Protein AF-A0A0J1ASP8-F1 (afdb_monomer_lite)

Sequence (65 aa):
MSLPPLNPEKSASGIIVDPRTLERVVPASRRKDGSVRKEQKIRDGYVPQEDVGAFRGRRQIEADA

pLDDT: mean 88.33, std 8.89, range [56.34, 96.0]

Secondary structure (DSSP, 8-state):
-PPPPSS----TT--EE-TTT--EEE--EE-TTSPEEPPEE--TT---GGGSPPP--HHHHHHH-

Foldseek 3Di:
DDDDDPDADAAPVQWGQDPPPRFIKNPWDADPVRDIDHIDGDDPPDDDPSRDDDDDDPVRVVVVD

Organism: NCBI:txid879819

InterPro domains:
  IPR015362 WIBG, Mago-binding [PF09282] (23-48)
  IPR015362 WIBG, Mago-binding [SM01273] (22-48)
  IPR036348 WIBG, N-terminal domain superfamily [SSF101931] (18-48)
  IPR039333 Partner of Y14 and mago [PTHR22959] (16-59)

Radius of gyration: 15.97 Å; chains: 1; bounding box: 33×25×48 Å

Structure (mmCIF, N/CA/C/O backbone):
data_AF-A0A0J1ASP8-F1
#
_entry.id   AF-A0A0J1ASP8-F1
#
loop_
_atom_site.group_PDB
_atom_site.id
_atom_site.type_symbol
_atom_site.label_atom_id
_atom_site.label_alt_id
_atom_site.label_comp_id
_atom_site.label_asym_id
_atom_site.label_entity_id
_atom_site.label_seq_id
_atom_site.pdbx_PDB_ins_code
_atom_site.Cartn_x
_atom_site.Cartn_y
_atom_site.Cartn_z
_atom_site.occupancy
_atom_site.B_iso_or_equiv
_atom_site.auth_seq_id
_atom_site.auth_comp_id
_atom_site.auth_asym_id
_atom_site.auth_atom_id
_atom_site.pdbx_PDB_model_num
ATOM 1 N N . MET A 1 1 ? -17.809 -14.961 -12.249 1.00 56.34 1 MET A N 1
ATOM 2 C CA . MET A 1 1 ? -17.163 -13.952 -11.386 1.00 56.34 1 MET A CA 1
ATOM 3 C C . MET A 1 1 ? -16.241 -14.694 -10.432 1.00 56.34 1 MET A C 1
ATOM 5 O O . MET A 1 1 ? -16.744 -15.468 -9.627 1.00 56.34 1 MET A O 1
ATOM 9 N N . SER A 1 2 ? -14.922 -14.575 -10.587 1.00 69.31 2 SER A N 1
ATOM 10 C CA . SER A 1 2 ? -13.958 -15.164 -9.647 1.00 69.31 2 SER A CA 1
ATOM 11 C C . SER A 1 2 ? -14.098 -14.493 -8.280 1.00 69.31 2 SER A C 1
ATOM 13 O O . SER A 1 2 ? -14.303 -13.280 -8.218 1.00 69.31 2 SER A O 1
ATOM 15 N N . LEU A 1 3 ? -14.017 -15.263 -7.193 1.00 65.31 3 LEU A N 1
ATOM 16 C CA . LEU A 1 3 ? -14.016 -14.687 -5.848 1.00 65.31 3 LEU A CA 1
ATOM 17 C C . LEU A 1 3 ? -12.803 -13.748 -5.688 1.00 65.31 3 LEU A C 1
ATOM 19 O O . LEU A 1 3 ? -11.737 -14.059 -6.227 1.00 65.31 3 LEU A O 1
ATOM 23 N N . PRO A 1 4 ? -12.936 -12.620 -4.963 1.00 65.75 4 PRO A N 1
ATOM 24 C CA . PRO A 1 4 ? -11.787 -11.787 -4.631 1.00 65.75 4 PRO A CA 1
ATOM 25 C C . PRO A 1 4 ? -10.774 -12.602 -3.810 1.00 65.75 4 PRO A C 1
ATOM 27 O O . PRO A 1 4 ? -11.178 -13.467 -3.023 1.00 65.75 4 PRO A O 1
ATOM 30 N N . PRO A 1 5 ? -9.465 -12.362 -3.990 1.00 67.38 5 PRO A N 1
ATOM 31 C CA . PRO A 1 5 ? -8.436 -13.117 -3.291 1.00 67.38 5 PRO A CA 1
ATOM 32 C C . PRO A 1 5 ? -8.604 -12.976 -1.772 1.00 67.38 5 PRO A C 1
ATOM 34 O O . PRO A 1 5 ? -8.790 -11.877 -1.253 1.00 67.38 5 PRO A O 1
ATOM 37 N N . LEU A 1 6 ? -8.517 -14.107 -1.060 1.00 67.00 6 LEU A N 1
ATOM 38 C CA . LEU A 1 6 ? -8.635 -14.176 0.407 1.00 67.00 6 LEU A CA 1
ATOM 39 C C . LEU A 1 6 ? -7.569 -13.325 1.113 1.00 67.00 6 LEU A C 1
ATOM 41 O O . LEU A 1 6 ? -7.812 -12.795 2.193 1.00 67.00 6 LEU A O 1
ATOM 45 N N . ASN A 1 7 ? -6.410 -13.182 0.469 1.00 71.50 7 ASN A N 1
ATOM 46 C CA . ASN A 1 7 ? -5.333 -12.294 0.870 1.00 71.50 7 ASN A CA 1
ATOM 47 C C . ASN A 1 7 ? -5.089 -11.300 -0.271 1.00 71.50 7 ASN A C 1
ATOM 49 O O . ASN A 1 7 ? -4.485 -11.694 -1.271 1.00 71.50 7 ASN A O 1
ATOM 53 N N . PRO A 1 8 ? -5.566 -10.048 -0.166 1.00 76.62 8 PRO A N 1
ATOM 54 C CA . PRO A 1 8 ? -5.250 -9.036 -1.162 1.00 76.62 8 PRO A CA 1
ATOM 55 C C . PRO A 1 8 ? -3.739 -8.800 -1.192 1.00 76.62 8 PRO A C 1
ATOM 57 O O . PRO A 1 8 ? -3.079 -8.812 -0.145 1.00 76.62 8 PRO A O 1
ATOM 60 N N . GLU A 1 9 ? -3.196 -8.590 -2.390 1.00 83.38 9 GLU A N 1
ATOM 61 C CA . GLU A 1 9 ? -1.796 -8.212 -2.542 1.00 83.38 9 GLU A CA 1
ATOM 62 C C . GLU A 1 9 ? -1.535 -6.885 -1.826 1.00 83.38 9 GLU A C 1
ATOM 64 O O . GLU A 1 9 ? -2.345 -5.954 -1.872 1.00 83.38 9 GLU A O 1
ATOM 69 N N . LYS A 1 10 ? -0.409 -6.832 -1.116 1.00 88.19 10 LYS A N 1
ATOM 70 C CA . LYS A 1 10 ? 0.031 -5.670 -0.348 1.00 88.19 10 LYS A CA 1
ATOM 71 C C . LYS A 1 10 ? 1.203 -5.028 -1.066 1.00 88.19 10 LYS A C 1
ATOM 73 O O . LYS A 1 10 ? 2.130 -5.734 -1.458 1.00 88.19 10 LYS A O 1
ATOM 78 N N . SER A 1 11 ? 1.186 -3.704 -1.177 1.00 90.62 11 SER A N 1
ATOM 79 C CA . SER A 1 11 ? 2.381 -2.949 -1.559 1.00 90.62 11 SER A CA 1
ATOM 80 C C . SER A 1 11 ? 3.469 -3.055 -0.479 1.00 90.62 11 SER A C 1
ATOM 82 O O . SER A 1 11 ? 3.216 -3.547 0.628 1.00 90.62 11 SER A O 1
ATOM 84 N N . ALA A 1 12 ? 4.677 -2.560 -0.765 1.00 89.75 12 ALA A N 1
ATOM 85 C CA . ALA A 1 12 ? 5.771 -2.548 0.209 1.00 89.75 12 ALA A CA 1
ATOM 86 C C . ALA A 1 12 ? 5.419 -1.697 1.442 1.00 89.75 12 ALA A C 1
ATOM 88 O O . ALA A 1 12 ? 5.738 -2.065 2.572 1.00 89.75 12 ALA A O 1
ATOM 89 N N . SER A 1 13 ? 4.672 -0.614 1.229 1.00 88.62 13 SER A N 1
ATOM 90 C CA . SER A 1 13 ? 4.096 0.237 2.280 1.00 88.62 13 SER A CA 1
ATOM 91 C C . SER A 1 13 ? 2.872 -0.372 2.998 1.00 88.62 13 SER A C 1
ATOM 93 O O . SER A 1 13 ? 2.296 0.243 3.898 1.00 88.62 13 SER A O 1
ATOM 95 N N . GLY A 1 14 ? 2.457 -1.593 2.638 1.00 90.75 14 GLY A N 1
ATOM 96 C CA . GLY A 1 14 ? 1.345 -2.306 3.274 1.00 90.75 14 GLY A CA 1
ATOM 97 C C . GLY A 1 14 ? -0.048 -1.840 2.839 1.00 90.75 14 GLY A C 1
ATOM 98 O O . GLY A 1 14 ? -1.025 -2.120 3.538 1.00 90.75 14 GLY A O 1
ATOM 99 N N . ILE A 1 15 ? -0.147 -1.143 1.705 1.00 92.81 15 ILE A N 1
ATOM 100 C CA . ILE A 1 15 ? -1.404 -0.664 1.123 1.00 92.81 15 ILE A CA 1
ATOM 101 C C . ILE A 1 15 ? -2.101 -1.818 0.414 1.00 92.81 15 ILE A C 1
ATOM 103 O O . ILE A 1 15 ? -1.468 -2.565 -0.332 1.00 92.81 15 ILE A O 1
ATOM 107 N N . ILE A 1 16 ? -3.414 -1.920 0.608 1.00 92.62 16 ILE A N 1
ATOM 108 C CA . ILE A 1 16 ? -4.289 -2.821 -0.142 1.00 92.62 16 ILE A CA 1
ATOM 109 C C . ILE A 1 16 ? -5.371 -2.028 -0.868 1.00 92.62 16 ILE A C 1
ATOM 111 O O . ILE A 1 16 ? -5.702 -0.904 -0.484 1.00 92.62 16 ILE A O 1
ATOM 115 N N . VAL A 1 17 ? -5.946 -2.642 -1.898 1.00 90.62 17 VAL A N 1
ATOM 116 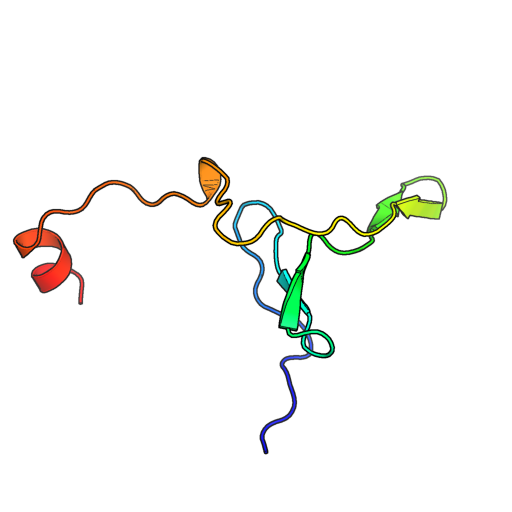C CA . VAL A 1 17 ? -7.225 -2.208 -2.463 1.00 90.62 17 VAL A CA 1
ATOM 117 C C . VAL A 1 17 ? -8.324 -3.000 -1.765 1.00 90.62 17 VAL A C 1
ATOM 119 O O . VAL A 1 17 ? -8.311 -4.232 -1.798 1.00 90.62 17 VAL A O 1
ATOM 122 N N . ASP A 1 18 ? -9.251 -2.311 -1.105 1.00 88.12 18 ASP A N 1
ATOM 123 C CA . ASP A 1 18 ? -10.384 -2.967 -0.454 1.00 88.12 18 ASP A CA 1
ATOM 124 C C . ASP A 1 18 ? -11.342 -3.530 -1.525 1.00 88.12 18 ASP A C 1
ATOM 126 O O . ASP A 1 18 ? -11.856 -2.770 -2.345 1.00 88.12 18 ASP A O 1
ATOM 130 N N . PRO A 1 19 ? -11.630 -4.845 -1.542 1.00 83.38 19 PRO A N 1
ATOM 131 C CA . PRO A 1 19 ? -12.496 -5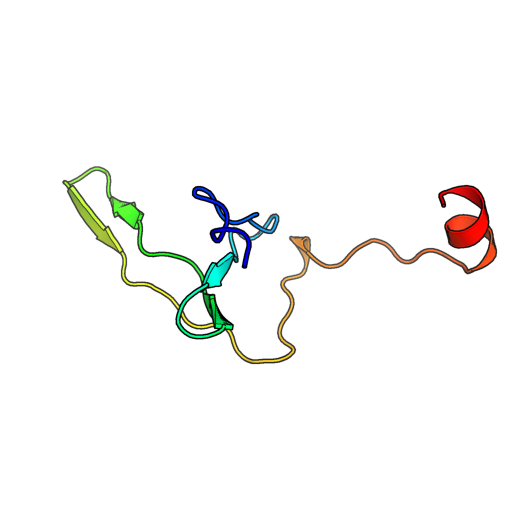.453 -2.552 1.00 83.38 19 PRO A CA 1
ATOM 132 C C . PRO A 1 19 ? -13.955 -4.975 -2.501 1.00 83.38 19 PRO A C 1
ATOM 134 O O . PRO A 1 19 ? -14.698 -5.218 -3.450 1.00 83.38 19 PRO A O 1
ATOM 137 N N . ARG A 1 20 ? -14.398 -4.348 -1.402 1.00 86.31 20 ARG A N 1
ATOM 138 C CA . ARG A 1 20 ? -15.782 -3.869 -1.250 1.00 86.31 20 ARG A CA 1
ATOM 139 C C . ARG A 1 20 ? -15.955 -2.432 -1.711 1.00 86.31 20 ARG A C 1
ATOM 141 O O . ARG A 1 20 ? -16.934 -2.124 -2.382 1.00 86.31 20 ARG A O 1
ATOM 148 N N . THR A 1 21 ? -15.035 -1.563 -1.307 1.00 87.56 21 THR A N 1
ATOM 149 C CA . THR A 1 21 ? -15.101 -0.121 -1.582 1.00 87.56 21 THR A CA 1
ATOM 150 C C . THR A 1 21 ? -14.263 0.292 -2.787 1.00 87.56 21 THR A C 1
ATOM 152 O O . THR A 1 21 ? -14.478 1.372 -3.323 1.00 87.56 21 THR A O 1
ATOM 155 N N . LEU A 1 22 ? -13.335 -0.568 -3.229 1.00 86.19 22 LEU A N 1
ATOM 156 C CA . LEU A 1 22 ? -12.316 -0.290 -4.247 1.00 86.19 22 LEU A CA 1
ATOM 157 C C . LEU A 1 22 ? -11.377 0.869 -3.874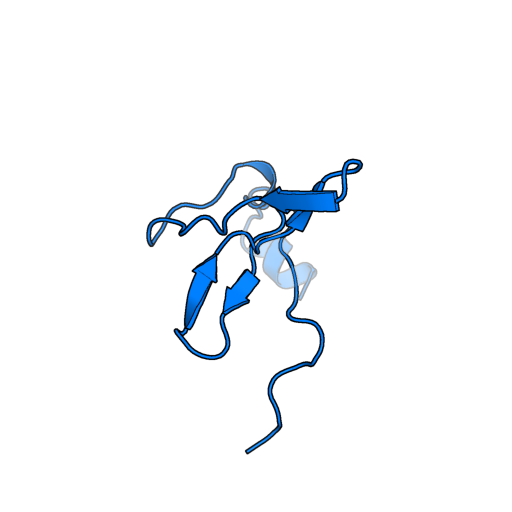 1.00 86.19 22 LEU A C 1
ATOM 159 O O . LEU A 1 22 ? -10.640 1.373 -4.720 1.00 86.19 22 LEU A O 1
ATOM 163 N N . GLU A 1 23 ? -11.367 1.273 -2.603 1.00 91.06 23 GLU A N 1
ATOM 164 C CA . GLU A 1 23 ? -10.486 2.315 -2.090 1.00 91.06 23 GLU A CA 1
ATOM 165 C C . GLU A 1 23 ? -9.110 1.745 -1.719 1.00 91.06 23 GLU A C 1
ATOM 167 O O . GLU A 1 23 ? -8.960 0.574 -1.358 1.00 91.06 23 GLU A O 1
ATOM 172 N N . ARG A 1 24 ? -8.086 2.604 -1.765 1.00 93.75 24 ARG A N 1
ATOM 173 C CA . ARG A 1 24 ? -6.741 2.275 -1.279 1.00 93.75 24 ARG A CA 1
ATOM 174 C C . ARG A 1 24 ? -6.652 2.557 0.216 1.00 93.75 24 ARG A C 1
ATOM 176 O O . ARG A 1 24 ? -6.832 3.698 0.649 1.00 93.75 24 ARG A O 1
ATOM 183 N N . VAL A 1 25 ? -6.338 1.531 1.000 1.00 94.19 25 VAL A N 1
ATOM 184 C CA . VAL A 1 25 ? -6.313 1.617 2.466 1.00 94.19 25 VAL A CA 1
ATOM 185 C C . VAL A 1 25 ? -5.112 0.894 3.069 1.00 94.19 25 VAL A C 1
ATOM 187 O O . VAL A 1 25 ? -4.635 -0.111 2.541 1.00 94.19 25 VAL A O 1
ATOM 190 N N . VAL A 1 26 ? -4.639 1.385 4.215 1.00 93.69 26 VAL A N 1
ATOM 191 C CA . VAL A 1 26 ? -3.803 0.603 5.135 1.00 93.69 26 VAL A CA 1
ATOM 192 C C . VAL A 1 26 ? -4.740 -0.114 6.110 1.00 93.69 26 VAL A C 1
ATOM 194 O O . VAL A 1 26 ? -5.416 0.571 6.888 1.00 93.69 26 VAL A O 1
ATOM 197 N N . PRO A 1 27 ? -4.793 -1.458 6.103 1.00 93.00 27 PRO A N 1
ATOM 198 C CA . PRO A 1 27 ? -5.805 -2.207 6.835 1.00 93.00 27 PRO A CA 1
ATOM 199 C C . PRO A 1 27 ? -5.634 -2.092 8.352 1.00 93.00 27 PRO A C 1
ATOM 201 O O . PRO A 1 27 ? -4.527 -1.932 8.878 1.00 93.00 27 PRO A O 1
ATOM 204 N N . ALA A 1 28 ? -6.747 -2.238 9.073 1.00 94.00 28 ALA A N 1
ATOM 205 C CA . ALA A 1 28 ? -6.730 -2.323 10.527 1.00 94.00 28 ALA A CA 1
ATOM 206 C C . ALA A 1 28 ? -5.834 -3.480 11.008 1.00 94.00 28 ALA A C 1
ATOM 208 O O . ALA A 1 28 ? -5.831 -4.576 10.445 1.00 94.00 28 ALA A O 1
ATOM 209 N N . SER A 1 29 ? -5.078 -3.251 12.082 1.00 93.00 29 SER A N 1
ATOM 210 C CA . SER A 1 29 ? -4.162 -4.252 12.643 1.00 93.00 29 SER A CA 1
ATOM 211 C C . SER A 1 29 ? -4.270 -4.336 14.159 1.00 93.00 29 SER A C 1
ATOM 213 O O . SER A 1 29 ? -4.697 -3.396 14.829 1.00 93.00 29 SER A O 1
ATOM 215 N N . ARG A 1 30 ? -3.898 -5.485 14.725 1.00 94.88 30 ARG A N 1
ATOM 216 C CA . ARG A 1 30 ? -3.939 -5.712 16.171 1.00 94.88 30 ARG A CA 1
ATOM 217 C C . ARG A 1 30 ? -2.612 -5.298 16.804 1.00 94.88 30 ARG A C 1
ATOM 219 O O . ARG A 1 30 ? -1.544 -5.689 16.338 1.00 94.88 30 ARG A O 1
ATOM 226 N N . ARG A 1 31 ? -2.674 -4.497 17.865 1.00 94.50 31 ARG A N 1
ATOM 227 C CA . ARG A 1 31 ? -1.521 -4.170 18.709 1.00 94.50 31 ARG A CA 1
ATOM 228 C C . ARG A 1 31 ? -1.170 -5.362 19.600 1.00 94.50 31 ARG A C 1
ATOM 230 O O . ARG A 1 31 ? -1.979 -6.260 19.815 1.00 94.50 31 ARG A O 1
ATOM 237 N N . LYS A 1 32 ? 0.043 -5.350 20.156 1.00 95.50 32 LYS A N 1
ATOM 238 C CA . LYS A 1 32 ? 0.523 -6.405 21.063 1.00 95.50 32 LYS A CA 1
ATOM 239 C C . LYS A 1 32 ? -0.345 -6.551 22.322 1.00 95.50 32 LYS A C 1
ATOM 241 O O . LYS A 1 32 ? -0.481 -7.651 22.835 1.00 95.50 32 LYS A O 1
ATOM 246 N N . ASP A 1 33 ? -0.944 -5.458 22.785 1.00 94.38 33 ASP A N 1
ATOM 247 C CA . ASP A 1 33 ? -1.871 -5.415 23.924 1.00 94.38 33 ASP A CA 1
ATOM 248 C C . ASP A 1 33 ? -3.301 -5.890 23.585 1.00 94.38 33 ASP A C 1
ATOM 250 O O . ASP A 1 33 ? -4.173 -5.889 24.446 1.00 94.38 33 ASP A O 1
ATOM 254 N N . GLY A 1 34 ? -3.564 -6.289 22.335 1.00 93.44 34 GLY A N 1
ATOM 255 C CA . GLY A 1 34 ? -4.874 -6.746 21.868 1.00 93.44 34 GLY A CA 1
ATOM 256 C C . GLY A 1 34 ? -5.787 -5.641 21.329 1.00 93.44 34 GLY A C 1
ATOM 257 O O . GLY A 1 34 ? -6.772 -5.954 20.659 1.00 93.44 34 GLY A O 1
ATOM 258 N N . SER A 1 35 ? -5.456 -4.363 21.533 1.00 96.00 35 SER A N 1
ATOM 259 C CA . SER A 1 35 ? -6.236 -3.249 20.983 1.00 96.00 35 SER A CA 1
ATOM 260 C C . SER A 1 35 ? -6.098 -3.150 19.456 1.00 96.00 35 SER A C 1
ATOM 262 O O . SER A 1 35 ? -5.122 -3.616 18.864 1.00 96.00 35 SER A O 1
ATOM 264 N N . VAL A 1 36 ? -7.065 -2.520 18.782 1.00 96.00 36 VAL A N 1
ATOM 265 C CA . VAL A 1 36 ? -7.080 -2.410 17.312 1.00 96.00 36 VAL A CA 1
ATOM 266 C C . VAL A 1 36 ? -6.567 -1.041 16.857 1.00 96.00 36 VAL A C 1
ATOM 268 O O . VAL A 1 36 ? -6.923 0.004 17.410 1.00 96.00 36 VAL A O 1
ATOM 271 N N . ARG A 1 37 ? -5.692 -1.035 15.849 1.00 95.81 37 ARG A N 1
ATOM 272 C CA . ARG A 1 37 ? -5.319 0.150 15.070 1.00 95.81 37 ARG A CA 1
ATOM 273 C C . ARG A 1 37 ? -6.380 0.353 14.000 1.00 95.81 37 ARG A C 1
ATOM 275 O O . ARG A 1 37 ? -6.668 -0.577 13.254 1.00 95.81 37 ARG A O 1
ATOM 282 N N . LYS A 1 38 ? -6.947 1.557 13.941 1.00 95.50 38 LYS A N 1
ATOM 283 C CA . LYS A 1 38 ? -7.916 1.912 12.906 1.00 95.50 38 LYS A CA 1
ATOM 284 C C . LYS A 1 38 ? -7.281 1.827 11.519 1.00 95.50 38 LYS A C 1
ATOM 286 O O . LYS A 1 38 ? -6.088 2.093 11.366 1.00 95.50 38 LYS A O 1
ATOM 291 N N . GLU A 1 39 ? -8.113 1.513 10.545 1.00 94.56 39 GLU A N 1
ATOM 292 C CA . GLU A 1 39 ? -7.777 1.616 9.131 1.00 94.56 39 GLU A CA 1
ATOM 293 C C . GLU A 1 39 ? -7.475 3.071 8.736 1.00 94.56 39 GLU A C 1
ATOM 295 O O . GLU A 1 39 ? -8.017 4.015 9.327 1.00 94.56 39 GLU A O 1
ATOM 300 N N . GLN A 1 40 ? -6.591 3.252 7.750 1.00 94.00 40 GLN A N 1
ATOM 301 C CA . GLN A 1 40 ? -6.251 4.564 7.197 1.00 94.00 40 GLN A CA 1
ATOM 302 C C . GLN A 1 40 ? -6.524 4.599 5.696 1.00 94.00 40 GLN A C 1
ATOM 304 O O . GLN A 1 40 ? -5.935 3.829 4.939 1.00 94.00 40 GLN A O 1
ATOM 309 N N . LYS A 1 41 ? -7.388 5.525 5.274 1.00 94.44 41 LYS A N 1
ATOM 310 C CA . LYS A 1 41 ? -7.636 5.799 3.857 1.00 94.44 41 LYS A CA 1
ATOM 311 C C . LYS A 1 41 ? -6.474 6.565 3.244 1.00 94.44 41 LYS A C 1
ATOM 313 O O . LYS A 1 41 ? -5.921 7.468 3.874 1.00 94.44 41 LYS A O 1
ATOM 318 N N . ILE A 1 42 ? -6.150 6.229 2.003 1.00 94.31 42 ILE A N 1
ATOM 319 C CA . ILE A 1 42 ? -5.076 6.863 1.245 1.00 94.31 42 ILE A CA 1
ATOM 320 C C . ILE A 1 42 ? -5.688 7.744 0.174 1.00 94.31 42 ILE A C 1
ATOM 322 O O . ILE A 1 42 ? -6.648 7.363 -0.485 1.00 94.31 42 ILE A O 1
ATOM 326 N N . ARG A 1 43 ? -5.130 8.943 0.012 1.00 95.19 43 ARG A N 1
ATOM 327 C CA . ARG A 1 43 ? -5.580 9.879 -1.014 1.00 95.19 43 ARG A CA 1
ATOM 328 C C . ARG A 1 43 ? -5.303 9.316 -2.407 1.00 95.19 43 ARG A C 1
ATOM 330 O O . ARG A 1 43 ? -4.209 8.813 -2.668 1.00 95.19 43 ARG A O 1
ATOM 337 N N . ASP A 1 44 ? -6.254 9.504 -3.310 1.00 92.31 44 ASP A N 1
ATOM 338 C CA . ASP A 1 44 ? -6.084 9.157 -4.717 1.00 92.31 44 ASP A CA 1
ATOM 339 C C . ASP A 1 44 ? -4.847 9.844 -5.313 1.00 92.31 44 ASP A C 1
ATOM 341 O O . ASP A 1 44 ? -4.582 11.025 -5.076 1.00 92.31 44 ASP A O 1
ATOM 345 N N . GLY A 1 45 ? -4.048 9.072 -6.052 1.00 91.31 45 GLY A N 1
ATOM 346 C CA . GLY A 1 45 ? -2.789 9.527 -6.650 1.00 91.31 45 GLY A CA 1
ATOM 347 C C . GLY A 1 45 ? -1.587 9.613 -5.700 1.00 91.31 45 GLY A C 1
ATOM 348 O O . GLY A 1 45 ? -0.474 9.811 -6.177 1.00 91.31 45 GLY A O 1
ATOM 349 N N . TYR A 1 46 ? -1.751 9.427 -4.384 1.00 94.25 46 TYR A N 1
ATOM 350 C CA . TYR A 1 46 ? -0.605 9.365 -3.471 1.00 94.25 46 TYR A CA 1
ATOM 351 C C . TYR A 1 46 ? 0.096 8.005 -3.554 1.00 94.25 46 TYR A C 1
ATOM 353 O O . TYR A 1 46 ? -0.539 6.953 -3.432 1.00 94.25 46 TYR A O 1
ATOM 361 N N . VAL A 1 47 ? 1.415 8.020 -3.735 1.00 92.25 47 VAL A N 1
ATOM 362 C CA . VAL A 1 47 ? 2.260 6.821 -3.756 1.00 92.25 47 VAL A CA 1
ATOM 363 C C . VAL A 1 47 ? 3.458 7.063 -2.831 1.00 92.25 47 VAL A C 1
ATOM 365 O O . VAL A 1 47 ? 4.191 8.029 -3.053 1.00 92.25 47 VAL A O 1
ATOM 368 N N . PRO A 1 48 ? 3.641 6.246 -1.777 1.00 93.62 48 PRO A N 1
ATOM 369 C CA . PRO A 1 48 ? 4.820 6.303 -0.914 1.00 93.62 48 PRO A CA 1
ATOM 370 C C . PRO A 1 48 ? 6.121 6.050 -1.678 1.00 93.62 48 PRO A C 1
ATOM 372 O O . PRO A 1 48 ? 6.126 5.333 -2.676 1.00 93.62 48 PRO A O 1
ATOM 375 N N . GLN A 1 49 ? 7.237 6.594 -1.188 1.00 91.69 49 GLN A N 1
ATOM 376 C CA . GLN A 1 49 ? 8.537 6.513 -1.865 1.00 91.69 49 GLN A CA 1
ATOM 377 C C . GLN A 1 49 ? 9.028 5.068 -2.028 1.00 91.69 49 GLN A C 1
ATOM 379 O O . GLN A 1 49 ? 9.648 4.741 -3.034 1.00 91.69 49 GLN A O 1
ATOM 384 N N . GLU A 1 50 ? 8.737 4.205 -1.059 1.00 91.12 50 GLU A N 1
ATOM 385 C CA . GLU A 1 50 ? 9.057 2.777 -1.082 1.00 91.12 50 GLU A CA 1
ATOM 386 C C . GLU A 1 50 ? 8.301 1.993 -2.164 1.00 91.12 50 GLU A C 1
ATOM 388 O O . GLU A 1 50 ? 8.769 0.939 -2.589 1.00 91.12 50 GLU A O 1
ATOM 393 N N . ASP A 1 51 ? 7.168 2.516 -2.638 1.00 90.38 51 ASP A N 1
ATOM 394 C CA . ASP A 1 51 ? 6.405 1.935 -3.743 1.00 90.38 51 ASP A CA 1
ATOM 395 C C . ASP A 1 51 ? 6.766 2.575 -5.096 1.00 90.38 51 ASP A C 1
ATOM 397 O O . ASP A 1 51 ? 6.327 2.101 -6.147 1.00 90.38 51 ASP A O 1
ATOM 401 N N . VAL A 1 52 ? 7.556 3.657 -5.104 1.00 90.75 52 VAL A N 1
ATOM 402 C CA . VAL A 1 52 ? 8.039 4.277 -6.341 1.00 90.75 52 VAL A CA 1
ATOM 403 C C . VAL A 1 52 ? 9.182 3.431 -6.897 1.00 90.75 52 VAL A C 1
ATOM 405 O O . VAL A 1 52 ? 10.287 3.396 -6.357 1.00 90.75 52 VAL A O 1
ATOM 408 N N . GLY A 1 53 ? 8.918 2.756 -8.016 1.00 87.06 53 GLY A N 1
ATOM 409 C CA . GLY A 1 53 ? 9.938 2.006 -8.741 1.00 87.06 53 GL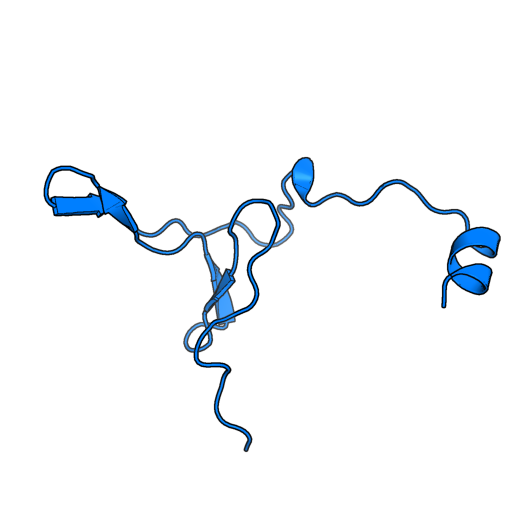Y A CA 1
ATOM 410 C C . GLY A 1 53 ? 11.069 2.905 -9.252 1.00 87.06 53 GLY A C 1
ATOM 411 O O . GLY A 1 53 ? 10.855 4.064 -9.611 1.00 87.06 53 GLY A O 1
ATOM 412 N N . ALA A 1 54 ? 12.284 2.355 -9.323 1.00 87.44 54 ALA A N 1
ATOM 413 C CA . ALA A 1 54 ? 13.406 3.039 -9.958 1.00 87.44 54 ALA A CA 1
ATOM 414 C C . ALA A 1 54 ? 13.068 3.386 -11.416 1.00 87.44 54 ALA A C 1
ATOM 416 O O . ALA A 1 54 ? 12.437 2.592 -12.119 1.00 87.44 54 ALA A O 1
ATOM 417 N N . PHE A 1 55 ? 13.514 4.556 -11.881 1.00 89.69 55 PHE A N 1
ATOM 418 C CA . PHE A 1 55 ? 13.340 4.941 -13.278 1.00 89.69 55 PHE A CA 1
ATOM 419 C C . PHE A 1 55 ? 13.993 3.901 -14.193 1.00 89.69 55 PHE A C 1
ATOM 421 O O . PHE A 1 55 ? 15.176 3.590 -14.048 1.00 89.69 55 PHE A O 1
ATOM 428 N N . ARG A 1 56 ? 13.224 3.393 -15.156 1.00 90.00 56 ARG A N 1
ATOM 429 C CA . ARG A 1 56 ? 13.718 2.508 -16.211 1.00 90.00 56 ARG A CA 1
ATOM 430 C C . ARG A 1 56 ? 13.496 3.177 -17.556 1.00 90.00 56 ARG A C 1
ATOM 432 O O . ARG A 1 56 ? 12.391 3.615 -17.872 1.00 90.00 56 ARG A O 1
ATOM 439 N N . GLY A 1 57 ? 14.557 3.257 -18.353 1.00 94.50 57 GLY A N 1
ATOM 440 C CA . GLY A 1 57 ? 14.451 3.734 -19.727 1.00 94.50 57 GLY A CA 1
ATOM 441 C C . GLY A 1 57 ? 13.673 2.741 -20.589 1.00 94.50 57 GLY A C 1
ATOM 442 O O . GLY A 1 57 ? 13.665 1.543 -20.317 1.00 94.50 57 GLY A O 1
ATOM 443 N N . ARG A 1 58 ? 13.074 3.222 -21.682 1.00 92.69 58 ARG A N 1
ATOM 444 C CA .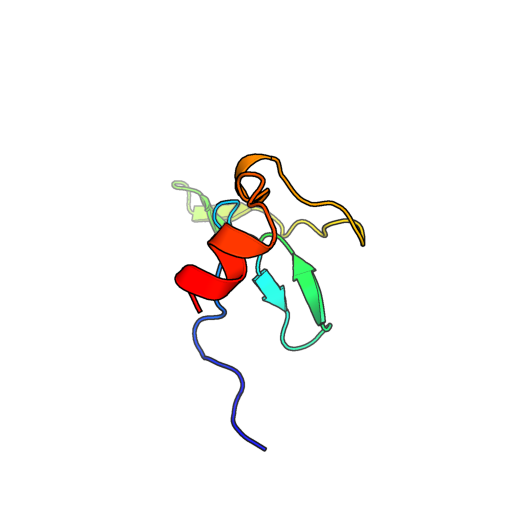 ARG A 1 58 ? 12.269 2.395 -22.598 1.00 92.69 58 ARG A CA 1
ATOM 445 C C . ARG A 1 58 ? 12.970 1.099 -23.039 1.00 92.69 58 ARG A C 1
ATOM 447 O O . ARG A 1 58 ? 12.372 0.038 -22.946 1.00 92.69 58 ARG A O 1
ATOM 454 N N . ARG A 1 59 ? 14.251 1.176 -23.427 1.00 93.81 59 ARG A N 1
ATOM 455 C CA . ARG A 1 59 ? 15.059 0.002 -23.819 1.00 93.81 59 ARG A CA 1
ATOM 456 C C . ARG A 1 59 ? 15.213 -1.040 -22.707 1.00 93.81 59 ARG A C 1
ATOM 458 O O . ARG A 1 59 ? 15.310 -2.219 -23.003 1.00 93.81 59 ARG A O 1
ATOM 465 N N . GLN A 1 60 ? 15.275 -0.608 -21.448 1.00 90.00 60 GLN A N 1
ATOM 466 C CA . GLN A 1 60 ? 15.400 -1.511 -20.303 1.00 90.00 60 GLN A CA 1
ATOM 467 C C . GLN A 1 60 ? 14.067 -2.201 -20.003 1.00 90.00 60 GLN A C 1
ATOM 469 O O . GLN A 1 60 ? 14.044 -3.395 -19.748 1.00 90.00 60 GLN A O 1
ATOM 474 N N . ILE A 1 61 ? 12.956 -1.466 -20.110 1.00 88.88 61 ILE A N 1
ATOM 475 C CA . ILE A 1 61 ? 11.607 -2.030 -19.964 1.00 88.88 61 ILE A CA 1
ATOM 476 C C . ILE A 1 61 ? 11.342 -3.086 -21.047 1.00 88.88 61 ILE A C 1
ATOM 478 O O . ILE A 1 61 ? 10.829 -4.150 -20.733 1.00 88.88 61 ILE A O 1
ATOM 482 N N . GLU A 1 62 ? 11.724 -2.813 -22.300 1.00 92.12 62 GLU A N 1
ATOM 483 C CA . GLU A 1 62 ? 11.572 -3.752 -23.427 1.00 92.12 62 GLU A CA 1
ATOM 484 C C . GLU A 1 62 ? 12.436 -5.020 -23.284 1.00 92.12 62 GLU A C 1
ATOM 486 O O . GLU A 1 62 ? 12.100 -6.039 -23.874 1.00 92.12 62 GLU A O 1
ATOM 491 N N . ALA A 1 63 ? 13.534 -4.970 -22.523 1.00 92.00 63 ALA A N 1
ATOM 492 C CA . ALA A 1 63 ? 14.398 -6.125 -22.275 1.00 92.00 63 ALA A CA 1
ATOM 493 C C . ALA A 1 63 ? 13.957 -6.981 -21.069 1.00 92.00 63 ALA A C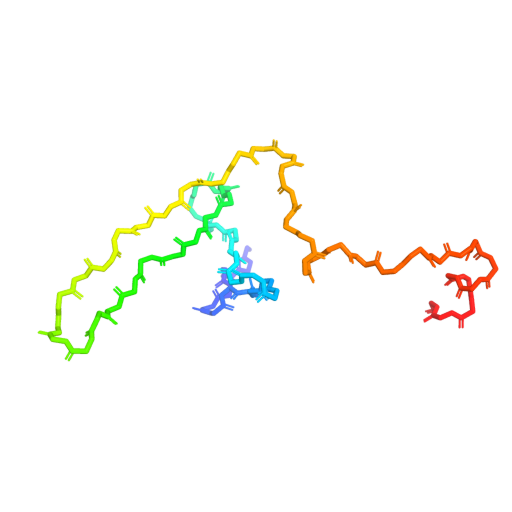 1
ATOM 495 O O . ALA A 1 63 ? 14.279 -8.166 -21.032 1.00 92.00 63 ALA A O 1
ATOM 496 N N . ASP A 1 64 ? 13.264 -6.384 -20.090 1.00 81.75 64 ASP A N 1
ATOM 497 C CA . ASP A 1 64 ? 12.779 -7.053 -18.870 1.00 81.75 64 ASP A CA 1
ATOM 498 C C . ASP A 1 64 ? 11.396 -7.727 -19.045 1.00 81.75 64 ASP A C 1
ATOM 500 O O . ASP A 1 64 ? 10.997 -8.514 -18.182 1.00 81.75 64 ASP A O 1
ATOM 504 N N . ALA A 1 65 ? 10.647 -7.361 -20.095 1.00 74.25 65 ALA A N 1
ATOM 505 C CA . ALA A 1 65 ? 9.285 -7.827 -20.389 1.00 74.25 65 ALA A CA 1
ATOM 506 C C . ALA A 1 65 ? 9.262 -9.160 -21.153 1.00 74.25 65 ALA A C 1
ATOM 508 O O . ALA A 1 65 ? 8.375 -9.985 -20.835 1.00 74.25 65 ALA A O 1
#